Protein AF-A0AAJ0A9Y3-F1 (afdb_monomer_lite)

Organism: NCBI:txid1209918

Radius of gyration: 24.85 Å; chains: 1; bounding box: 40×71×44 Å

Structure (mmCIF, N/CA/C/O backbone):
data_AF-A0AAJ0A9Y3-F1
#
_entry.id   AF-A0AAJ0A9Y3-F1
#
loop_
_atom_site.group_PDB
_atom_site.id
_atom_site.type_symbol
_atom_site.label_atom_id
_atom_site.label_alt_id
_atom_site.label_comp_id
_atom_site.label_asym_id
_atom_site.label_entity_id
_atom_site.label_seq_id
_atom_site.pdbx_PDB_ins_code
_atom_site.Cartn_x
_atom_site.Cartn_y
_atom_site.Cartn_z
_atom_site.occupancy
_atom_site.B_iso_or_equiv
_atom_site.auth_seq_id
_atom_site.auth_comp_id
_atom_site.auth_asym_id
_atom_site.auth_atom_id
_atom_site.pdbx_PDB_model_num
ATOM 1 N N . MET A 1 1 ? -20.503 63.608 21.888 1.00 52.88 1 MET A N 1
ATOM 2 C CA . MET A 1 1 ? -19.496 62.588 21.528 1.00 52.88 1 MET A CA 1
ATOM 3 C C . MET A 1 1 ? -19.586 61.423 22.506 1.00 52.88 1 MET A C 1
ATOM 5 O O . MET A 1 1 ? -18.908 61.492 23.512 1.00 52.88 1 MET A O 1
ATOM 9 N N . MET A 1 2 ? -20.421 60.406 22.261 1.00 48.81 2 MET A N 1
ATOM 10 C CA . MET A 1 2 ? -20.343 59.077 22.904 1.00 48.81 2 MET A CA 1
ATOM 11 C C . MET A 1 2 ? -21.079 58.087 21.984 1.00 48.81 2 MET A C 1
ATOM 13 O O . MET A 1 2 ? -22.298 58.155 21.875 1.00 48.81 2 MET A O 1
ATOM 17 N N . GLY A 1 3 ? -20.342 57.252 21.247 1.00 48.06 3 GLY A N 1
ATOM 18 C CA . GLY A 1 3 ? -20.897 56.169 20.424 1.00 48.06 3 GLY A CA 1
ATOM 19 C C . GLY A 1 3 ? -20.732 54.832 21.157 1.00 48.06 3 GLY A C 1
ATOM 20 O O . GLY A 1 3 ? -19.663 54.613 21.729 1.00 48.06 3 GLY A O 1
ATOM 21 N N . PRO A 1 4 ? -21.754 53.961 21.201 1.00 54.00 4 PRO A N 1
ATOM 22 C CA . PRO A 1 4 ? -21.713 52.755 22.013 1.00 54.00 4 PRO A CA 1
ATOM 23 C C . PRO A 1 4 ? -20.849 51.675 21.357 1.00 54.00 4 PRO A C 1
ATOM 25 O O . PRO A 1 4 ? -21.032 51.309 20.197 1.00 54.00 4 PRO A O 1
ATOM 28 N N . ALA A 1 5 ? -19.916 51.148 22.146 1.00 54.31 5 ALA A N 1
ATOM 29 C CA . ALA A 1 5 ? -19.215 49.907 21.879 1.00 54.31 5 ALA A CA 1
ATOM 30 C C . ALA A 1 5 ? -20.223 48.748 21.910 1.00 54.31 5 ALA A C 1
ATOM 32 O O . ALA A 1 5 ? -20.697 48.363 22.977 1.00 54.31 5 ALA A O 1
ATOM 33 N N . ALA A 1 6 ? -20.561 48.197 20.746 1.00 54.25 6 ALA A N 1
ATOM 34 C CA . ALA A 1 6 ? -21.394 47.008 20.637 1.00 54.25 6 ALA A CA 1
ATOM 35 C C . ALA A 1 6 ? -20.606 45.881 19.958 1.00 54.25 6 ALA A C 1
ATOM 37 O O . ALA A 1 6 ? -20.525 45.788 18.740 1.00 54.25 6 ALA A O 1
ATOM 38 N N . LEU A 1 7 ? -20.028 45.040 20.818 1.00 55.56 7 LEU A N 1
ATOM 39 C CA . LEU A 1 7 ? -20.147 43.584 20.747 1.00 55.56 7 LEU A CA 1
ATOM 40 C C . LEU A 1 7 ? -19.773 42.943 19.401 1.00 55.56 7 LEU A C 1
ATOM 42 O O . LEU A 1 7 ? -20.624 42.435 18.675 1.00 55.56 7 LEU A O 1
ATOM 46 N N . TYR A 1 8 ? -18.471 42.834 19.135 1.00 55.59 8 TYR A N 1
ATOM 47 C CA . TYR A 1 8 ? -17.986 41.748 18.287 1.00 55.59 8 TYR A CA 1
ATOM 48 C C . TYR A 1 8 ? -18.122 40.448 19.083 1.00 55.59 8 TYR A C 1
ATOM 50 O O . TYR A 1 8 ? -17.282 40.124 19.920 1.00 55.59 8 TYR A O 1
ATOM 58 N N . ALA A 1 9 ? -19.232 39.742 18.873 1.00 55.47 9 ALA A N 1
ATOM 59 C CA . ALA A 1 9 ? -19.440 38.402 19.394 1.00 55.47 9 ALA A CA 1
ATOM 60 C C . ALA A 1 9 ? -18.367 37.475 18.805 1.00 55.47 9 ALA A C 1
ATOM 62 O O . ALA A 1 9 ? -18.407 37.112 17.629 1.00 55.47 9 ALA A O 1
ATOM 63 N N . THR A 1 10 ? -17.385 37.108 19.622 1.00 58.59 10 THR A N 1
ATOM 64 C CA . THR A 1 10 ? -16.453 36.023 19.337 1.00 58.59 10 THR A CA 1
ATOM 65 C C . THR A 1 10 ? -17.245 34.724 19.296 1.00 58.59 10 THR A C 1
ATOM 67 O O . THR A 1 10 ? -17.540 34.116 20.322 1.00 58.59 10 THR A O 1
ATOM 70 N N . ILE A 1 11 ? -17.598 34.288 18.088 1.00 60.19 11 ILE A N 1
ATOM 71 C CA . ILE A 1 11 ? -17.998 32.906 17.839 1.00 60.19 11 ILE A CA 1
ATOM 72 C C . ILE A 1 11 ? -16.720 32.077 17.980 1.00 60.19 11 ILE A C 1
ATOM 74 O O . ILE A 1 11 ? -16.002 31.830 17.012 1.00 60.19 11 ILE A O 1
ATOM 78 N N . THR A 1 12 ? -16.388 31.675 19.204 1.00 59.94 12 THR A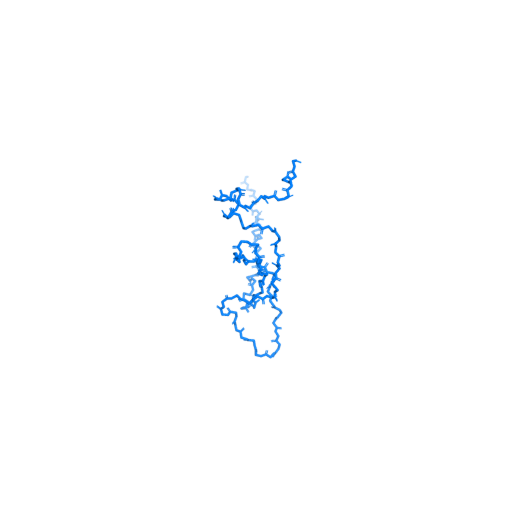 N 1
ATOM 79 C CA . THR A 1 12 ? -15.499 30.537 19.408 1.00 59.94 12 THR A CA 1
ATOM 80 C C . THR A 1 12 ? -16.278 29.307 18.970 1.00 59.94 12 THR A C 1
ATOM 82 O O . THR A 1 12 ? -17.058 28.733 19.725 1.00 59.94 12 THR A O 1
ATOM 85 N N . ALA A 1 13 ? -16.106 28.926 17.704 1.00 51.06 13 ALA A N 1
ATOM 86 C CA . ALA A 1 13 ? -16.503 27.616 17.224 1.00 51.06 13 ALA A CA 1
ATOM 87 C C . ALA A 1 13 ? -15.711 26.576 18.031 1.00 51.06 13 ALA A C 1
ATOM 89 O O . ALA A 1 13 ? -14.567 26.250 17.714 1.00 51.06 13 ALA A O 1
ATOM 90 N N . SER A 1 14 ? -16.302 26.097 19.122 1.00 58.62 14 SER A N 1
ATOM 91 C CA . SER A 1 14 ? -15.859 24.919 19.848 1.00 58.62 14 SER A CA 1
ATOM 92 C C . SER A 1 14 ? -16.096 23.714 18.945 1.00 58.62 14 SER A C 1
ATOM 94 O O . SER A 1 14 ? -17.118 23.036 19.015 1.00 58.62 14 SER A O 1
ATOM 96 N N . MET A 1 15 ? -15.149 23.468 18.039 1.00 56.59 15 MET A N 1
ATOM 97 C CA . MET A 1 15 ? -15.083 22.202 17.326 1.00 56.59 15 MET A CA 1
ATOM 98 C C . MET A 1 15 ? -14.991 21.097 18.386 1.00 56.59 15 MET A C 1
ATOM 100 O O . MET A 1 15 ? -14.048 21.118 19.185 1.00 56.59 15 MET A O 1
ATOM 104 N N . PRO A 1 16 ? -15.964 20.170 18.469 1.00 51.12 16 PRO A N 1
ATOM 105 C CA . PRO A 1 16 ? -15.872 19.078 19.418 1.00 51.12 16 PRO A CA 1
ATOM 106 C C . PRO A 1 16 ? -14.610 18.290 19.083 1.00 51.12 16 PRO A C 1
ATOM 108 O O . PRO A 1 16 ? -14.432 17.833 17.954 1.00 51.12 16 PRO A O 1
ATOM 111 N N . ALA A 1 17 ? -13.718 18.178 20.069 1.00 53.78 17 ALA A N 1
ATOM 112 C CA . ALA A 1 17 ? -12.543 17.330 20.003 1.00 53.78 17 ALA A CA 1
ATOM 113 C C . ALA A 1 17 ? -13.008 15.927 19.610 1.00 53.78 17 ALA A C 1
ATOM 115 O O . ALA A 1 17 ? -13.662 15.232 20.390 1.00 53.78 17 ALA A O 1
ATOM 116 N N . GLN A 1 18 ? -12.744 15.555 18.359 1.00 54.06 18 GLN A N 1
ATOM 117 C CA . GLN A 1 18 ? -13.177 14.294 17.791 1.00 54.06 18 GLN A CA 1
ATOM 118 C C . GLN A 1 18 ? -12.526 13.179 18.601 1.00 54.06 18 GLN A C 1
ATOM 120 O O . GLN A 1 18 ? -11.318 12.959 18.535 1.00 54.06 18 GLN A O 1
ATOM 125 N N . GLN A 1 19 ? -13.341 12.547 19.443 1.00 51.22 19 GLN A N 1
ATOM 126 C CA . GLN A 1 19 ? -12.936 11.553 20.419 1.00 51.22 19 GLN A CA 1
ATOM 127 C C . GLN A 1 19 ? -12.170 10.442 19.704 1.00 51.22 19 GLN A C 1
ATOM 129 O O . GLN A 1 19 ? -12.748 9.627 18.985 1.00 51.22 19 GLN A O 1
ATOM 134 N N . HIS A 1 20 ? -10.849 10.454 19.873 1.00 55.97 20 HIS A N 1
ATOM 135 C CA . HIS A 1 20 ? -9.902 9.565 19.213 1.00 55.97 20 HIS A CA 1
ATOM 136 C C . HIS A 1 20 ? -9.996 8.171 19.855 1.00 55.97 20 HIS A C 1
ATOM 138 O O . HIS A 1 20 ? -9.128 7.724 20.605 1.00 55.97 20 HIS A O 1
ATOM 144 N N . LYS A 1 21 ? -11.133 7.505 19.638 1.00 55.84 21 LYS A N 1
ATOM 145 C CA . LYS A 1 21 ? -11.429 6.160 20.124 1.00 55.84 21 LYS A CA 1
ATOM 146 C C . LYS A 1 21 ? -10.585 5.186 19.309 1.00 55.84 21 LYS A C 1
ATOM 148 O O . LYS A 1 21 ? -10.985 4.841 18.205 1.00 55.84 21 LYS A O 1
ATOM 153 N N . LEU A 1 22 ? -9.417 4.833 19.859 1.00 58.22 22 LEU A N 1
ATOM 154 C CA . LEU A 1 22 ? -8.474 3.777 19.450 1.00 58.22 22 LEU A CA 1
ATOM 155 C C . LEU A 1 22 ? -8.926 3.035 18.191 1.00 58.22 22 LEU A C 1
ATOM 157 O O . LEU A 1 22 ? -9.571 1.987 18.250 1.00 58.22 22 LEU A O 1
ATOM 161 N N . THR A 1 23 ? -8.643 3.649 17.050 1.00 57.22 23 THR A N 1
ATOM 162 C CA . THR A 1 23 ? -9.120 3.182 15.766 1.00 57.22 23 THR A CA 1
ATOM 163 C C . THR A 1 23 ? -8.339 1.937 15.386 1.00 57.22 23 THR A C 1
ATOM 165 O O . THR A 1 23 ? -7.108 1.900 15.398 1.00 57.22 23 THR A O 1
ATOM 168 N N . MET A 1 24 ? -9.053 0.861 15.087 1.00 63.47 24 MET A N 1
ATOM 169 C CA . MET A 1 24 ? -8.416 -0.281 14.456 1.00 63.47 24 MET A CA 1
ATOM 170 C C . MET A 1 24 ? -8.000 0.169 13.038 1.00 63.47 24 MET A C 1
ATOM 172 O O . MET A 1 24 ? -8.785 0.848 12.401 1.00 63.47 24 MET A O 1
ATOM 176 N N . CYS A 1 25 ? -6.796 -0.107 12.535 1.00 74.31 25 CYS A N 1
ATOM 177 C CA . CYS A 1 25 ? -6.248 0.454 11.299 1.00 74.31 25 CYS A CA 1
ATOM 178 C C . CYS A 1 25 ? -5.994 -0.664 10.286 1.00 74.31 25 CYS A C 1
ATOM 180 O O . CYS A 1 25 ? -5.191 -1.566 10.544 1.00 74.31 25 CYS A O 1
ATOM 182 N N . GLN A 1 26 ? -6.637 -0.562 9.126 1.00 76.25 26 GLN A N 1
ATOM 183 C CA . GLN A 1 26 ? -6.426 -1.433 7.975 1.00 76.25 26 GLN A CA 1
ATOM 184 C C . GLN A 1 26 ? -5.531 -0.748 6.944 1.00 76.25 26 GLN A C 1
ATOM 186 O O . GLN A 1 26 ? -5.681 0.444 6.671 1.00 76.25 26 GLN A O 1
ATOM 191 N N . TYR A 1 27 ? -4.626 -1.523 6.353 1.00 83.69 27 TYR A N 1
ATOM 192 C CA . TYR A 1 27 ?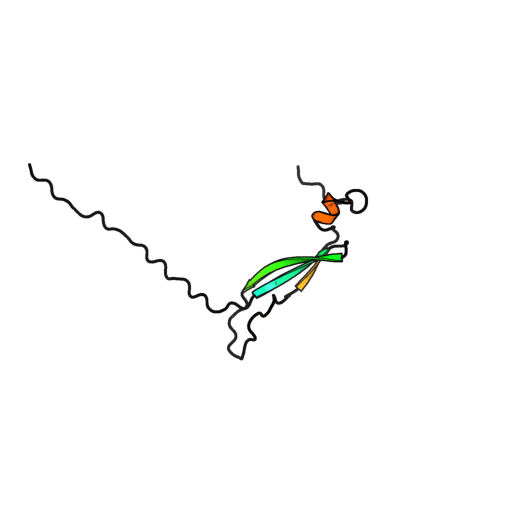 -3.711 -1.087 5.301 1.00 83.69 27 TYR A CA 1
ATOM 193 C C . TYR A 1 27 ? -3.813 -2.008 4.083 1.00 83.69 27 TYR A C 1
ATOM 195 O O . TYR A 1 27 ? -4.004 -3.217 4.230 1.00 83.69 27 TYR A O 1
ATOM 203 N N . TYR A 1 28 ? -3.640 -1.446 2.892 1.00 87.44 28 TYR A N 1
ATOM 204 C CA . TYR A 1 28 ? -3.317 -2.200 1.686 1.00 87.44 28 TYR A CA 1
ATOM 205 C C . TYR A 1 28 ? -1.809 -2.420 1.622 1.00 87.44 28 TYR A C 1
ATOM 207 O O . TYR A 1 28 ? -1.040 -1.498 1.899 1.00 87.44 28 TYR A O 1
ATOM 215 N N . ALA A 1 29 ? -1.392 -3.633 1.271 1.00 90.06 29 ALA A N 1
ATOM 216 C CA . ALA A 1 29 ? 0.002 -3.950 0.995 1.00 90.06 29 ALA A CA 1
ATOM 217 C C . ALA A 1 29 ? 0.205 -4.020 -0.522 1.00 90.06 29 ALA A C 1
ATOM 219 O O . ALA A 1 29 ? -0.319 -4.912 -1.177 1.00 90.06 29 ALA A O 1
ATOM 220 N N . HIS A 1 30 ? 0.947 -3.085 -1.094 1.00 91.44 30 HIS A N 1
ATOM 221 C CA . HIS A 1 30 ? 1.338 -3.109 -2.498 1.00 91.44 30 HIS A CA 1
ATOM 222 C C . HIS A 1 30 ? 2.585 -3.972 -2.655 1.00 91.44 30 HIS A C 1
ATOM 224 O O . HIS A 1 30 ? 3.642 -3.608 -2.144 1.00 91.44 30 HIS A O 1
ATOM 230 N N . ALA A 1 31 ? 2.455 -5.109 -3.333 1.00 92.19 31 ALA A N 1
ATOM 231 C CA . ALA A 1 31 ? 3.555 -6.004 -3.660 1.00 92.19 31 ALA A CA 1
ATOM 232 C C . ALA A 1 31 ? 4.036 -5.713 -5.079 1.00 92.19 31 ALA A C 1
ATOM 234 O O . ALA A 1 31 ? 3.366 -6.068 -6.044 1.00 92.19 31 ALA A O 1
ATOM 235 N N . PHE A 1 32 ? 5.182 -5.049 -5.189 1.00 89.44 32 PHE A N 1
ATOM 236 C CA . PHE A 1 32 ? 5.789 -4.699 -6.472 1.00 89.44 32 PHE A CA 1
ATOM 237 C C . PHE A 1 32 ? 6.545 -5.889 -7.069 1.00 89.44 32 PHE A C 1
ATOM 239 O O . PHE A 1 32 ? 7.037 -6.759 -6.341 1.00 89.44 32 PHE A O 1
ATOM 246 N N . MET A 1 33 ? 6.742 -5.878 -8.388 1.00 88.62 33 MET A N 1
ATOM 247 C CA . MET A 1 33 ? 7.506 -6.909 -9.107 1.00 88.62 33 MET A CA 1
ATOM 248 C C . MET A 1 33 ? 8.955 -7.050 -8.598 1.00 88.62 33 MET A C 1
ATOM 250 O O . MET A 1 33 ? 9.534 -8.135 -8.614 1.00 88.62 33 MET A O 1
ATOM 254 N N . CYS A 1 34 ? 9.525 -5.960 -8.070 1.00 89.00 34 CYS A N 1
ATOM 255 C CA . CYS A 1 34 ? 10.855 -5.914 -7.461 1.00 89.00 34 CYS A CA 1
ATOM 256 C C . CYS A 1 34 ? 10.902 -6.522 -6.042 1.00 89.00 34 CYS A C 1
ATOM 258 O O . CYS A 1 34 ? 11.904 -6.379 -5.347 1.00 89.00 34 CYS A O 1
ATOM 260 N N . LYS A 1 35 ? 9.826 -7.191 -5.595 1.00 87.56 35 LYS A N 1
ATOM 261 C CA . LYS A 1 35 ? 9.653 -7.825 -4.270 1.00 87.56 35 LYS A CA 1
ATOM 262 C C . LYS A 1 35 ? 9.595 -6.858 -3.084 1.00 87.56 35 LYS A C 1
ATOM 264 O O . LYS A 1 35 ? 9.599 -7.295 -1.935 1.00 87.56 35 LYS A O 1
ATOM 269 N N . HIS A 1 36 ? 9.502 -5.557 -3.343 1.00 90.38 36 HIS A N 1
ATOM 270 C CA . HIS A 1 36 ? 9.265 -4.563 -2.303 1.00 90.38 36 HIS A CA 1
ATOM 271 C C . HIS A 1 36 ? 7.786 -4.501 -1.917 1.00 90.38 36 HIS A C 1
ATOM 273 O O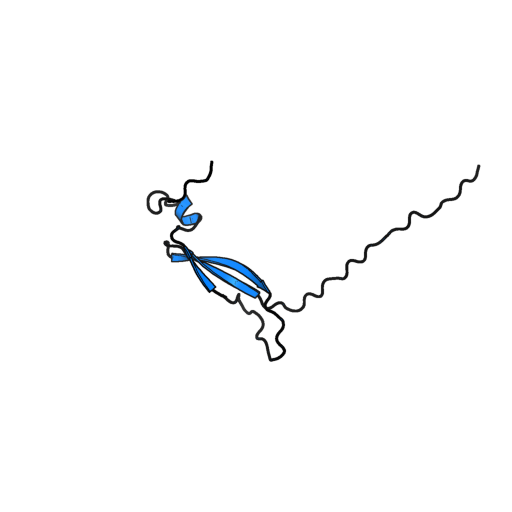 . HIS A 1 36 ? 6.901 -4.816 -2.715 1.00 90.38 36 HIS A O 1
ATOM 279 N N . LEU A 1 37 ? 7.534 -4.080 -0.676 1.00 90.12 37 LEU A N 1
ATOM 280 C CA . LEU A 1 37 ? 6.198 -3.888 -0.126 1.00 90.12 37 LEU A CA 1
ATOM 281 C C . LEU A 1 37 ? 6.014 -2.426 0.281 1.00 90.12 37 LEU A C 1
ATOM 283 O O . LEU A 1 37 ? 6.795 -1.911 1.079 1.00 90.12 37 LEU A O 1
ATOM 287 N N . SER A 1 38 ? 4.963 -1.780 -0.221 1.00 88.31 38 SER A N 1
ATOM 288 C CA . SER A 1 38 ? 4.504 -0.483 0.295 1.00 88.31 38 SER A CA 1
ATOM 289 C C . SER A 1 38 ? 3.173 -0.643 1.014 1.00 88.31 38 SER A C 1
ATOM 291 O O . SER A 1 38 ? 2.359 -1.487 0.647 1.00 88.31 38 SER A O 1
ATOM 293 N N . PHE A 1 39 ? 2.951 0.149 2.060 1.00 87.31 39 PHE A N 1
ATOM 294 C CA . PHE A 1 39 ? 1.732 0.087 2.858 1.00 87.31 39 PHE A CA 1
ATOM 295 C C . PHE A 1 39 ? 0.958 1.390 2.727 1.00 87.31 39 PHE A C 1
ATOM 297 O O . PHE A 1 39 ? 1.414 2.435 3.193 1.00 87.31 39 PHE A O 1
ATOM 304 N N . THR A 1 40 ? -0.241 1.318 2.161 1.00 85.12 40 THR A N 1
ATOM 305 C CA . THR A 1 40 ? -1.143 2.466 2.040 1.00 85.12 40 THR A CA 1
ATOM 306 C C . THR A 1 40 ? -2.291 2.313 3.023 1.00 85.12 40 THR A C 1
ATOM 308 O O . THR A 1 40 ? -2.874 1.239 3.160 1.00 85.12 40 THR A O 1
ATOM 311 N N . PHE A 1 41 ? -2.605 3.380 3.754 1.00 82.56 41 PHE A N 1
ATOM 312 C CA . PHE A 1 41 ? -3.721 3.366 4.692 1.00 82.56 41 PHE A CA 1
ATOM 313 C C . PHE A 1 41 ? -5.041 3.155 3.940 1.00 82.56 41 PHE A C 1
ATOM 315 O O . PHE A 1 41 ? -5.317 3.857 2.972 1.00 82.56 41 PHE A O 1
ATOM 322 N N . ALA A 1 42 ? -5.842 2.187 4.385 1.00 80.12 42 ALA A N 1
ATOM 323 C CA . ALA A 1 42 ? -7.127 1.873 3.771 1.00 80.12 42 ALA A CA 1
ATOM 324 C C . ALA A 1 42 ? -8.265 2.567 4.522 1.00 80.12 42 ALA A C 1
ATOM 326 O O . ALA A 1 42 ? -8.920 3.466 4.003 1.00 80.12 42 ALA A O 1
ATOM 327 N N . ARG A 1 43 ? -8.510 2.139 5.763 1.00 73.00 43 ARG A N 1
ATOM 328 C CA . ARG A 1 43 ? -9.547 2.708 6.625 1.00 73.00 43 ARG A CA 1
ATOM 329 C C . ARG A 1 43 ? -9.297 2.371 8.082 1.00 73.00 43 ARG A C 1
ATOM 331 O O . ARG A 1 43 ? -8.552 1.447 8.413 1.00 73.00 43 ARG A O 1
ATOM 338 N N . PHE A 1 44 ? -10.026 3.059 8.947 1.00 73.94 44 PHE A N 1
ATOM 339 C CA . PHE A 1 44 ? -10.227 2.585 10.303 1.00 73.94 44 PHE A CA 1
ATOM 340 C C . PHE A 1 44 ? -11.299 1.479 10.319 1.00 73.94 44 PHE A C 1
ATOM 342 O O . PHE A 1 44 ? -12.327 1.605 9.651 1.00 73.94 44 PHE A O 1
ATOM 349 N N . CYS A 1 45 ? -11.079 0.377 11.037 1.00 68.12 45 CYS A N 1
ATOM 350 C CA . CYS A 1 45 ? -12.087 -0.666 11.202 1.00 68.12 45 CYS A CA 1
ATOM 351 C C . CYS A 1 45 ? -13.225 -0.152 12.084 1.00 68.12 45 CYS A C 1
ATOM 353 O O . CYS A 1 45 ? -13.016 0.647 13.000 1.00 68.12 45 CYS A O 1
ATOM 355 N N . GLN A 1 46 ? -14.429 -0.667 11.836 1.00 66.12 46 GLN A N 1
ATOM 356 C CA . GLN A 1 46 ? -15.567 -0.373 12.693 1.00 66.12 46 GLN A CA 1
ATOM 357 C C . GLN A 1 46 ? -15.318 -0.916 14.113 1.00 66.12 46 GLN A C 1
ATOM 359 O O . GLN A 1 46 ? -14.760 -2.011 14.266 1.00 66.12 46 GLN A O 1
ATOM 364 N N . PRO A 1 47 ? -15.712 -0.173 15.159 1.00 62.59 47 PRO A N 1
ATOM 365 C CA . PRO A 1 47 ? -15.698 -0.694 16.517 1.00 62.59 47 PRO A CA 1
ATOM 366 C C . PRO A 1 47 ? -16.682 -1.871 16.598 1.00 62.59 47 PRO A C 1
ATOM 368 O O . PRO A 1 47 ? -17.882 -1.693 16.410 1.00 62.59 47 PRO A O 1
ATOM 371 N N . ALA A 1 48 ? -16.174 -3.079 16.833 1.00 57.66 48 ALA A N 1
ATOM 372 C CA . ALA A 1 48 ? -16.976 -4.294 16.971 1.00 57.66 48 ALA A CA 1
ATOM 373 C C . ALA A 1 48 ? -17.298 -4.557 18.452 1.00 57.66 48 ALA A C 1
ATOM 375 O O . ALA A 1 48 ? -16.482 -4.270 19.326 1.00 57.66 48 ALA A O 1
ATOM 376 N N . SER A 1 49 ? -18.479 -5.122 18.734 1.00 53.66 49 SER A N 1
ATOM 377 C CA . SER A 1 49 ? -19.005 -5.293 20.102 1.00 53.66 49 SER A CA 1
ATOM 378 C C . SER A 1 49 ? -18.339 -6.410 20.925 1.00 53.66 49 SER A C 1
ATOM 380 O O . SER A 1 49 ? -18.615 -6.519 22.117 1.00 53.66 49 SER A O 1
ATOM 382 N N . LEU A 1 50 ? -17.475 -7.239 20.326 1.00 46.03 50 LEU A N 1
ATOM 383 C CA . LEU A 1 50 ? -16.732 -8.305 21.006 1.00 46.03 50 LEU A CA 1
ATOM 384 C C . LEU A 1 50 ? -15.221 -8.089 20.822 1.00 46.03 50 LEU A C 1
ATOM 386 O O . LEU A 1 50 ? -14.761 -7.933 19.695 1.00 46.03 50 LEU A O 1
ATOM 390 N N . ILE A 1 51 ? -14.494 -8.066 21.948 1.00 55.47 51 ILE A N 1
ATOM 391 C CA . ILE A 1 51 ? -13.027 -8.061 22.146 1.00 55.47 51 ILE A CA 1
ATOM 392 C C . ILE A 1 51 ? -12.210 -7.821 20.860 1.00 55.47 51 ILE A C 1
ATOM 394 O O . ILE A 1 51 ? -11.881 -8.749 20.121 1.00 55.47 51 ILE A O 1
ATOM 398 N N . GLN A 1 52 ? -11.825 -6.565 20.622 1.00 50.47 52 GLN A N 1
ATOM 399 C CA . GLN A 1 52 ? -10.913 -6.198 19.537 1.00 50.47 52 GLN A CA 1
ATOM 400 C C . GLN A 1 52 ? -9.468 -6.182 20.052 1.00 50.47 52 GLN A C 1
ATOM 402 O O . GLN A 1 52 ? -9.171 -5.541 21.060 1.00 50.47 52 GLN A O 1
ATOM 407 N N . LYS A 1 53 ? -8.548 -6.864 19.357 1.00 55.44 53 LYS A N 1
ATOM 408 C CA . LYS A 1 53 ? -7.110 -6.688 19.604 1.00 55.44 53 LYS A CA 1
ATOM 409 C C . LYS A 1 53 ? -6.695 -5.320 19.056 1.00 55.44 53 LYS A C 1
ATOM 411 O O . LYS A 1 53 ? -6.904 -5.108 17.863 1.00 55.44 53 LYS A O 1
ATOM 416 N N . PRO A 1 54 ? -6.100 -4.421 19.860 1.00 58.88 54 PRO A N 1
ATOM 417 C CA . PRO A 1 54 ? -5.590 -3.158 19.349 1.00 58.88 54 PRO A CA 1
ATOM 418 C C . PRO A 1 54 ? -4.598 -3.407 18.214 1.00 58.88 54 PRO A C 1
ATOM 420 O O . PRO A 1 54 ? -3.854 -4.390 18.234 1.00 58.88 54 PRO A O 1
ATOM 423 N N . CYS A 1 55 ? -4.595 -2.528 17.212 1.00 61.81 55 CYS A N 1
ATOM 424 C CA . CYS A 1 55 ? -3.707 -2.648 16.061 1.00 61.81 55 CYS A CA 1
ATOM 425 C C . CYS A 1 55 ? -2.261 -2.533 16.502 1.00 61.81 55 CYS A C 1
ATOM 427 O O . CYS A 1 55 ? -1.727 -1.436 16.609 1.00 61.81 55 CYS A O 1
ATOM 429 N N . ALA A 1 56 ? -1.629 -3.673 16.757 1.00 60.62 56 ALA A N 1
ATOM 430 C CA . ALA A 1 56 ? -0.275 -3.699 17.276 1.00 60.62 56 ALA A CA 1
ATOM 431 C C . ALA A 1 56 ? 0.707 -3.024 16.305 1.00 60.62 56 ALA A C 1
ATOM 433 O O . ALA A 1 56 ? 1.448 -2.133 16.705 1.00 60.62 56 ALA A O 1
ATOM 434 N N . LYS A 1 57 ? 0.721 -3.437 15.026 1.00 63.50 57 LYS A N 1
ATOM 435 C CA . LYS A 1 57 ? 1.749 -3.011 14.055 1.00 63.50 57 LYS A CA 1
ATOM 436 C C . LYS A 1 57 ? 1.273 -2.864 12.601 1.00 63.50 57 LYS A C 1
ATOM 438 O O . LYS A 1 57 ? 2.097 -2.987 11.707 1.00 63.50 57 LYS A O 1
ATOM 443 N N . ARG A 1 58 ? 0.003 -2.489 12.370 1.00 67.50 58 ARG A N 1
ATOM 444 C CA . ARG A 1 58 ? -0.662 -2.359 11.043 1.00 67.50 58 ARG A CA 1
ATOM 445 C C . ARG A 1 58 ? -1.223 -3.697 10.552 1.00 67.50 58 ARG A C 1
ATOM 447 O O . ARG A 1 58 ? -0.479 -4.626 10.259 1.00 67.50 58 ARG A O 1
ATOM 454 N N . GLN A 1 59 ? -2.549 -3.804 10.489 1.00 74.56 59 GLN A N 1
ATOM 455 C CA . GLN A 1 59 ? -3.213 -4.986 9.945 1.00 74.56 59 GLN A CA 1
ATOM 456 C C . GLN A 1 59 ? -3.343 -4.824 8.428 1.00 74.56 59 GLN A C 1
ATOM 458 O O . GLN A 1 59 ? -3.934 -3.850 7.959 1.00 74.56 59 GLN A O 1
ATOM 463 N N . VAL A 1 60 ? -2.798 -5.771 7.662 1.00 80.56 60 VAL A N 1
ATOM 464 C CA . VAL A 1 60 ? -2.999 -5.805 6.209 1.00 80.56 60 VAL A CA 1
ATOM 465 C C . VAL A 1 60 ? -4.396 -6.345 5.936 1.00 80.56 60 VAL A C 1
ATOM 467 O O . VAL A 1 60 ? -4.728 -7.446 6.370 1.00 80.56 60 VAL A O 1
ATOM 470 N N . TRP A 1 61 ? -5.220 -5.561 5.245 1.00 80.88 61 TRP A N 1
ATOM 471 C CA . TRP A 1 61 ? -6.500 -6.038 4.731 1.00 80.88 61 TRP A CA 1
ATOM 472 C C . TRP A 1 61 ? -6.254 -6.919 3.516 1.00 80.88 61 TRP A C 1
ATOM 474 O O . TRP A 1 61 ? -6.663 -8.076 3.489 1.00 80.88 61 TRP A O 1
ATOM 484 N N . GLN A 1 62 ? -5.598 -6.357 2.505 1.00 80.69 62 GLN A N 1
ATOM 485 C CA . GLN A 1 62 ? -5.400 -7.007 1.222 1.00 80.69 62 GLN A CA 1
ATOM 486 C C . GLN A 1 62 ? -4.029 -6.654 0.664 1.00 80.69 62 GLN A C 1
ATOM 488 O O . GLN A 1 62 ? -3.568 -5.515 0.782 1.00 80.69 62 GLN A O 1
ATOM 493 N N . THR A 1 63 ? -3.413 -7.646 0.031 1.00 89.62 63 THR A N 1
ATOM 494 C CA . THR A 1 63 ? -2.201 -7.466 -0.757 1.00 89.62 63 THR A CA 1
ATOM 495 C C . THR A 1 63 ? -2.587 -7.284 -2.221 1.00 89.62 63 THR A C 1
ATOM 497 O O . THR A 1 63 ? -3.285 -8.126 -2.783 1.00 89.62 63 THR A O 1
ATOM 500 N N . ILE A 1 64 ? -2.154 -6.183 -2.823 1.00 88.94 64 ILE A N 1
ATOM 501 C CA . ILE A 1 64 ? -2.367 -5.848 -4.230 1.00 88.94 64 ILE A CA 1
ATOM 502 C C . ILE A 1 64 ? -1.039 -6.079 -4.945 1.00 88.94 64 ILE A C 1
ATOM 504 O O . ILE A 1 64 ? -0.046 -5.430 -4.619 1.00 88.94 64 ILE A O 1
ATOM 508 N N . GLY A 1 65 ? -1.014 -7.024 -5.883 1.00 88.94 65 GLY A N 1
ATOM 509 C CA . GLY A 1 65 ? 0.131 -7.220 -6.769 1.00 88.94 65 GLY A CA 1
ATOM 510 C C . GLY A 1 65 ? 0.193 -6.091 -7.791 1.00 88.94 65 GLY A C 1
ATOM 511 O O . GLY A 1 65 ? -0.815 -5.790 -8.428 1.00 88.94 65 GLY A O 1
ATOM 512 N N . LEU A 1 66 ? 1.353 -5.458 -7.912 1.00 87.31 66 LEU A N 1
ATOM 513 C CA . LEU A 1 66 ? 1.635 -4.451 -8.922 1.00 87.31 66 LEU A CA 1
ATOM 514 C C . LEU A 1 66 ? 2.660 -5.011 -9.904 1.00 87.31 66 LEU A C 1
ATOM 516 O O . LEU A 1 66 ? 3.717 -5.500 -9.502 1.00 87.31 66 LEU A O 1
ATOM 520 N N . ASP A 1 67 ? 2.351 -4.867 -11.189 1.00 84.06 67 ASP A N 1
ATOM 521 C CA . ASP A 1 67 ? 3.247 -5.200 -12.301 1.00 84.06 67 ASP A CA 1
ATOM 522 C C . ASP A 1 67 ? 4.316 -4.121 -12.532 1.00 84.06 67 ASP A C 1
ATOM 524 O O . ASP A 1 67 ? 5.075 -4.194 -13.488 1.00 84.06 67 ASP A O 1
ATOM 528 N N . ASP A 1 68 ? 4.374 -3.106 -11.673 1.00 83.81 68 ASP A N 1
ATOM 529 C CA . ASP A 1 68 ? 5.385 -2.057 -11.703 1.00 83.81 68 ASP A CA 1
ATOM 530 C C . ASP A 1 68 ? 6.436 -2.315 -10.603 1.00 83.81 68 ASP A C 1
ATOM 532 O O . ASP A 1 68 ? 6.185 -3.004 -9.603 1.00 83.81 68 ASP A O 1
ATOM 536 N N . ALA A 1 69 ? 7.635 -1.756 -10.769 1.00 87.12 69 ALA A N 1
ATOM 537 C CA . ALA A 1 69 ? 8.631 -1.696 -9.702 1.00 87.12 69 ALA A CA 1
ATOM 538 C C . ALA A 1 69 ? 8.336 -0.531 -8.744 1.00 87.12 69 ALA A C 1
ATOM 540 O O . ALA A 1 69 ? 7.617 0.407 -9.086 1.00 87.12 69 ALA A O 1
ATOM 541 N N . CYS A 1 70 ? 8.881 -0.579 -7.525 1.00 88.69 70 CYS A N 1
ATOM 542 C CA . CYS A 1 70 ? 8.743 0.544 -6.598 1.00 88.69 70 CYS A CA 1
ATOM 543 C C . CYS A 1 70 ? 9.515 1.777 -7.098 1.00 88.69 70 CYS A C 1
ATOM 545 O O . CYS A 1 70 ? 10.461 1.654 -7.876 1.00 88.69 70 CYS A O 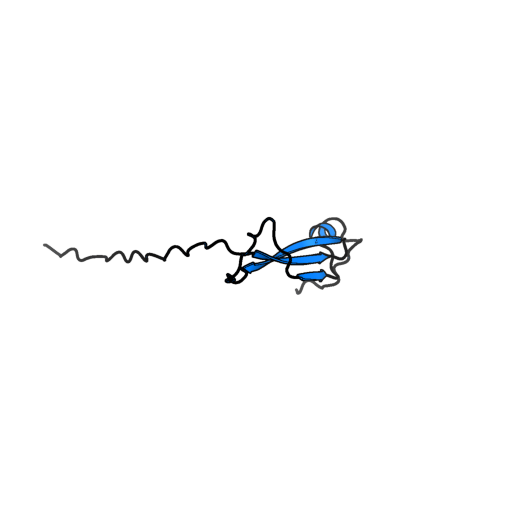1
ATOM 547 N N . GLU A 1 71 ? 9.154 2.962 -6.601 1.00 85.62 71 GLU A N 1
ATOM 548 C CA . GLU A 1 71 ? 9.776 4.234 -7.001 1.00 85.62 71 GLU A CA 1
ATOM 549 C C . GLU A 1 71 ? 11.300 4.242 -6.818 1.00 85.62 71 GLU A C 1
ATOM 551 O O . GLU A 1 71 ? 12.017 4.751 -7.673 1.00 85.62 71 GLU A O 1
ATOM 556 N N . GLU A 1 72 ? 11.810 3.615 -5.754 1.00 87.94 72 GLU A N 1
ATOM 557 C CA . GLU A 1 72 ? 13.253 3.476 -5.529 1.00 87.94 72 GLU A CA 1
ATOM 558 C C . GLU A 1 72 ? 13.910 2.594 -6.595 1.00 87.94 72 GLU A C 1
ATOM 560 O O . GLU A 1 72 ? 14.916 2.983 -7.179 1.00 87.94 72 GLU A O 1
ATOM 565 N N . CYS A 1 73 ? 13.344 1.425 -6.907 1.00 87.56 73 CYS A N 1
ATOM 566 C CA . CYS A 1 73 ? 13.897 0.556 -7.947 1.00 87.56 73 CYS A CA 1
ATOM 567 C C . CYS A 1 73 ? 13.834 1.203 -9.330 1.00 87.56 73 CYS A C 1
ATOM 569 O O . CYS A 1 73 ? 14.769 1.040 -10.106 1.00 87.56 73 CYS A O 1
ATOM 571 N N . LEU A 1 74 ? 12.776 1.962 -9.614 1.00 86.12 74 LEU A N 1
ATOM 572 C CA . LEU A 1 74 ? 12.667 2.742 -10.845 1.00 86.12 74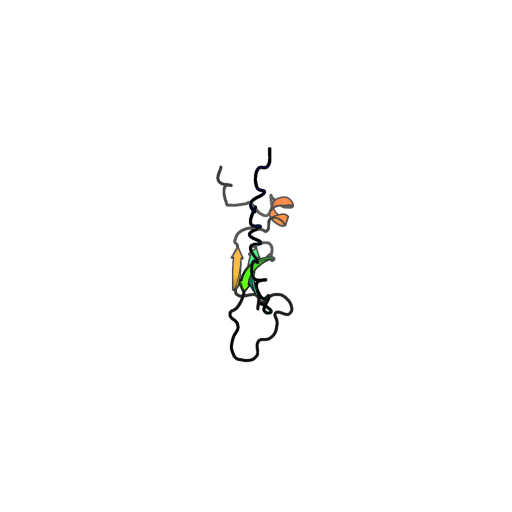 LEU A CA 1
ATOM 573 C C . LEU A 1 74 ? 13.724 3.855 -10.909 1.00 86.12 74 LEU A C 1
ATOM 575 O O . LEU A 1 74 ? 14.278 4.104 -11.976 1.00 86.12 74 LEU A O 1
ATOM 579 N N . ALA A 1 75 ? 14.022 4.510 -9.784 1.00 86.88 75 ALA A N 1
ATOM 580 C CA . ALA A 1 75 ? 15.013 5.582 -9.722 1.00 86.88 75 ALA A CA 1
ATOM 581 C C . ALA A 1 75 ? 16.459 5.068 -9.830 1.00 86.88 75 ALA A C 1
ATOM 583 O O . ALA A 1 75 ? 17.278 5.685 -10.509 1.00 86.88 75 ALA A O 1
ATOM 584 N N . TRP A 1 76 ? 16.778 3.952 -9.166 1.00 86.69 76 TRP A N 1
ATOM 585 C CA . TRP A 1 76 ? 18.140 3.408 -9.101 1.00 86.69 76 TRP A CA 1
ATOM 586 C C . TRP A 1 76 ? 18.469 2.431 -10.234 1.00 86.69 76 TRP A C 1
ATOM 588 O O . TRP A 1 76 ? 19.632 2.321 -10.619 1.00 86.69 76 TRP A O 1
ATOM 598 N N . PHE A 1 77 ? 17.471 1.724 -10.771 1.00 84.38 77 PHE A N 1
ATOM 599 C CA . PHE A 1 77 ? 17.652 0.689 -11.795 1.00 84.38 77 PHE A CA 1
ATOM 600 C C . PHE A 1 77 ? 16.658 0.844 -12.960 1.00 84.38 77 PHE A C 1
ATOM 602 O O . PHE A 1 77 ? 15.889 -0.082 -13.242 1.00 84.38 77 PHE A O 1
ATOM 609 N N . PRO A 1 78 ? 16.680 1.985 -13.674 1.00 79.00 78 PRO A N 1
ATOM 610 C CA . PRO A 1 78 ? 15.749 2.247 -14.772 1.00 79.00 78 PRO A CA 1
ATOM 611 C C . PRO A 1 78 ? 15.874 1.234 -15.924 1.00 79.00 78 PRO A C 1
ATOM 613 O O . PRO A 1 78 ? 14.877 0.921 -16.566 1.00 79.00 78 PRO A O 1
ATOM 616 N N . ASP A 1 79 ? 17.067 0.670 -16.149 1.00 82.50 79 ASP A N 1
ATOM 617 C CA . ASP A 1 79 ? 17.299 -0.328 -17.204 1.00 82.50 79 ASP A CA 1
ATOM 618 C C . ASP A 1 79 ? 16.729 -1.718 -16.868 1.00 82.50 79 ASP A C 1
ATOM 620 O O . ASP A 1 79 ? 16.397 -2.488 -17.767 1.00 82.50 79 ASP A O 1
ATOM 624 N N . GLN A 1 80 ? 16.617 -2.065 -15.579 1.00 80.56 80 GLN A N 1
ATOM 625 C CA . GLN A 1 80 ? 16.098 -3.372 -15.142 1.00 80.56 80 GLN A CA 1
ATOM 626 C C . GLN A 1 80 ? 14.579 -3.376 -14.979 1.00 80.56 80 GLN A C 1
ATOM 628 O O . GLN A 1 80 ? 13.950 -4.426 -15.114 1.00 80.56 80 GLN A O 1
ATOM 633 N N . TYR A 1 81 ? 13.992 -2.214 -14.694 1.00 77.69 81 TYR A N 1
ATOM 634 C CA . TYR A 1 81 ? 12.560 -2.053 -14.489 1.00 77.69 81 TYR A CA 1
ATOM 635 C C . TYR A 1 81 ? 12.031 -0.941 -15.402 1.00 77.69 81 TYR A C 1
ATOM 637 O O . TYR A 1 81 ? 11.839 0.189 -14.947 1.00 77.69 81 TYR A O 1
ATOM 645 N N . PRO A 1 82 ? 11.795 -1.227 -16.695 1.00 70.25 82 PRO A N 1
ATOM 646 C CA . PRO A 1 82 ? 11.190 -0.246 -17.581 1.00 70.25 82 PRO A CA 1
ATOM 647 C C . PRO A 1 82 ? 9.782 0.092 -17.076 1.00 70.25 82 PRO A C 1
ATOM 649 O O . PRO A 1 82 ? 8.952 -0.793 -16.873 1.00 70.25 82 PRO A O 1
ATOM 652 N N . CYS A 1 83 ? 9.502 1.379 -16.858 1.00 68.56 83 CYS A N 1
ATOM 653 C CA . CYS A 1 83 ? 8.149 1.837 -16.555 1.00 68.56 83 CYS A CA 1
ATOM 654 C C . CYS A 1 83 ? 7.294 1.686 -17.820 1.00 68.56 83 CYS A C 1
ATOM 656 O O . CYS A 1 83 ? 7.465 2.428 -18.787 1.00 68.56 83 CYS A O 1
ATOM 658 N N . TRP A 1 84 ? 6.379 0.717 -17.823 1.00 63.34 84 TRP A N 1
ATOM 659 C CA . TRP A 1 84 ? 5.515 0.430 -18.975 1.00 63.34 84 TRP A CA 1
ATOM 660 C C . TRP A 1 84 ? 4.382 1.443 -19.142 1.00 63.34 84 TRP A C 1
ATOM 662 O O . TRP A 1 84 ? 3.697 1.455 -20.165 1.00 63.34 84 TRP A O 1
ATOM 672 N N . ARG A 1 85 ? 4.163 2.297 -18.139 1.00 63.75 85 ARG A N 1
ATOM 673 C CA . ARG A 1 85 ? 3.138 3.336 -18.177 1.00 63.75 85 ARG A CA 1
ATOM 674 C C . ARG A 1 85 ? 3.757 4.603 -18.768 1.00 63.75 85 ARG A C 1
ATOM 676 O O . ARG A 1 85 ? 4.641 5.186 -18.136 1.00 63.75 85 ARG A O 1
ATOM 683 N N . PRO A 1 86 ? 3.284 5.090 -19.929 1.00 55.38 86 PRO A N 1
ATOM 684 C CA . PRO A 1 86 ? 3.600 6.446 -20.333 1.00 55.38 86 PRO A CA 1
ATOM 685 C C . PRO A 1 86 ? 3.120 7.375 -19.219 1.00 55.38 86 PRO 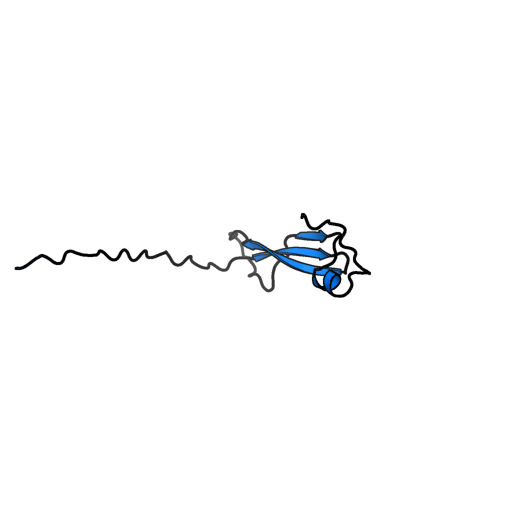A C 1
ATOM 687 O O . PRO A 1 86 ? 1.951 7.334 -18.827 1.00 55.38 86 PRO A O 1
ATOM 690 N N . ARG A 1 87 ? 4.031 8.187 -18.674 1.00 60.91 87 ARG A N 1
ATOM 691 C CA . ARG A 1 87 ? 3.660 9.326 -17.831 1.00 60.91 87 ARG A CA 1
ATOM 692 C C . ARG A 1 87 ? 2.707 10.148 -18.694 1.00 60.91 87 ARG A C 1
ATOM 694 O O . ARG A 1 87 ? 3.145 10.644 -19.728 1.00 60.91 87 ARG A O 1
ATOM 701 N N . TYR A 1 88 ? 1.420 10.189 -18.347 1.00 59.62 88 TYR A N 1
ATOM 702 C CA . TYR A 1 88 ? 0.460 11.031 -19.056 1.00 59.62 88 TYR A CA 1
ATOM 703 C C . TYR A 1 88 ? 1.068 12.443 -19.143 1.00 59.62 88 TYR A C 1
ATOM 705 O O . TYR A 1 88 ? 1.391 13.023 -18.104 1.00 59.62 88 TYR A O 1
ATOM 713 N N . GLN A 1 89 ? 1.351 12.886 -20.376 1.00 49.19 89 GLN A N 1
ATOM 714 C CA . GLN A 1 89 ? 1.819 14.237 -20.706 1.00 49.19 89 GLN A CA 1
ATOM 715 C C . GLN A 1 89 ? 0.676 15.233 -20.566 1.00 49.19 89 GLN A C 1
ATOM 717 O O . GLN A 1 89 ? -0.470 14.852 -20.903 1.00 49.19 89 GLN A O 1
#

Foldseek 3Di:
DDDDDDDPDPPPPPPPPPPPPQFAWEWEWEQEPVRDTDTHTDDTDDDDPDDDDRNPDHHYPYYDYDPFHDPVCCVPPVPVTPDPDDPPD

pLDDT: mean 70.61, std 14.62, range [46.03, 92.19]

Sequence (89 aa):
MMGPAALYATITASMPAQQHKLTMCQYYAHAFMCKHLSFTFARFCQPASLIQKPCAKRQVWQTIGLDDACEECLAWFPDQYPCWRPRYQ

Secondary structure (DSSP, 8-state):
-----------------------EEEEEEEEETTS-EEEEEEEEEP--SS-PPP-SS-EEEEEEEESSPPHHHHHH-TTTS---S----